Protein AF-A0A3D4QNP1-F1 (afdb_monomer_lite)

Structure (mmCIF, N/CA/C/O backbone):
data_AF-A0A3D4QNP1-F1
#
_entry.id   AF-A0A3D4QNP1-F1
#
loop_
_atom_site.group_PDB
_atom_site.id
_atom_site.type_symbol
_atom_site.label_atom_id
_atom_site.label_alt_id
_atom_site.label_comp_id
_atom_site.label_asym_id
_atom_site.label_entity_id
_atom_site.label_seq_id
_atom_site.pdbx_PDB_ins_code
_atom_site.Cartn_x
_atom_site.Cartn_y
_atom_site.Cartn_z
_atom_site.occupancy
_atom_site.B_iso_or_equiv
_atom_site.auth_seq_id
_atom_site.auth_comp_id
_atom_site.auth_asym_id
_atom_site.auth_atom_id
_atom_site.pdbx_PDB_model_num
ATOM 1 N N . MET A 1 1 ? 8.801 -19.388 49.169 1.00 47.41 1 MET A N 1
ATOM 2 C CA . MET A 1 1 ? 8.022 -18.859 48.025 1.00 47.41 1 MET A CA 1
ATOM 3 C C . MET A 1 1 ? 8.844 -19.036 46.757 1.00 47.41 1 MET A C 1
ATOM 5 O O . MET A 1 1 ? 9.813 -18.315 46.559 1.00 47.41 1 MET A O 1
ATOM 9 N N . ARG A 1 2 ? 8.531 -20.073 45.974 1.00 47.06 2 ARG A N 1
ATOM 10 C CA . ARG A 1 2 ? 9.236 -20.460 44.744 1.00 47.06 2 ARG A CA 1
ATOM 11 C C . ARG A 1 2 ? 8.754 -19.531 43.625 1.00 47.06 2 ARG A C 1
ATOM 13 O O . ARG A 1 2 ? 7.552 -19.397 43.438 1.00 47.06 2 ARG A O 1
ATOM 20 N N . ARG A 1 3 ? 9.666 -18.813 42.966 1.00 56.59 3 ARG A N 1
ATOM 21 C CA . ARG A 1 3 ? 9.341 -18.020 41.775 1.00 56.59 3 ARG A CA 1
ATOM 22 C C . ARG A 1 3 ? 9.231 -18.995 40.611 1.00 56.59 3 ARG A C 1
ATOM 24 O O . ARG A 1 3 ? 10.241 -19.557 40.197 1.00 56.59 3 ARG A O 1
ATOM 31 N N . ASP A 1 4 ? 8.017 -19.208 40.127 1.00 52.47 4 ASP A N 1
ATOM 32 C CA . ASP A 1 4 ? 7.786 -19.936 38.887 1.00 52.47 4 ASP A CA 1
ATOM 33 C C . ASP A 1 4 ? 8.273 -19.054 37.734 1.00 52.47 4 ASP A C 1
ATOM 35 O O . ASP A 1 4 ? 7.644 -18.065 37.352 1.00 52.47 4 ASP A O 1
ATOM 39 N N . HIS A 1 5 ? 9.463 -19.368 37.230 1.00 57.62 5 HIS A N 1
ATOM 40 C CA . HIS A 1 5 ? 9.956 -18.830 35.975 1.00 57.62 5 HIS A CA 1
ATOM 41 C C . HIS A 1 5 ? 9.047 -19.360 34.864 1.00 57.62 5 HIS A C 1
ATOM 43 O O . HIS A 1 5 ? 9.065 -20.550 34.562 1.00 57.62 5 HIS A O 1
ATOM 49 N N . ALA A 1 6 ? 8.220 -18.484 34.291 1.00 55.75 6 ALA A N 1
ATOM 50 C CA . ALA A 1 6 ? 7.470 -18.801 33.087 1.00 55.75 6 ALA A CA 1
ATOM 51 C C . ALA A 1 6 ? 8.467 -19.152 31.973 1.00 55.75 6 ALA A C 1
ATOM 53 O O . ALA A 1 6 ? 9.268 -18.315 31.557 1.00 55.75 6 ALA A O 1
ATOM 54 N N . ASP A 1 7 ? 8.436 -20.410 31.547 1.00 51.47 7 ASP A N 1
ATOM 55 C CA . ASP A 1 7 ? 9.251 -20.949 30.469 1.00 51.47 7 ASP A CA 1
ATOM 56 C C . ASP A 1 7 ? 8.898 -20.230 29.144 1.00 51.47 7 ASP A C 1
ATOM 58 O O . ASP A 1 7 ? 7.740 -20.289 28.707 1.00 51.47 7 ASP A O 1
ATOM 62 N N . PRO A 1 8 ? 9.839 -19.518 28.488 1.00 56.62 8 PRO A N 1
ATOM 63 C CA . PRO A 1 8 ? 9.570 -18.787 27.247 1.00 56.62 8 PRO A CA 1
ATOM 64 C C . PRO A 1 8 ? 9.158 -19.704 26.083 1.00 56.62 8 PRO A C 1
ATOM 66 O O . PRO A 1 8 ? 8.629 -19.216 25.079 1.00 56.62 8 PRO A O 1
ATOM 69 N N . ALA A 1 9 ? 9.343 -21.023 26.220 1.00 55.50 9 ALA A N 1
ATOM 70 C CA . ALA A 1 9 ? 8.980 -22.024 25.223 1.00 55.50 9 ALA A CA 1
ATOM 71 C C . ALA A 1 9 ? 7.462 -22.212 25.032 1.00 55.50 9 ALA A C 1
ATOM 73 O O . ALA A 1 9 ? 7.049 -22.809 24.038 1.00 55.50 9 ALA A O 1
ATOM 74 N N . ASN A 1 10 ? 6.623 -21.686 25.935 1.00 50.34 10 ASN A N 1
ATOM 75 C CA . ASN A 1 10 ? 5.169 -21.886 25.907 1.00 50.34 10 ASN A CA 1
ATOM 76 C C . ASN A 1 10 ? 4.377 -20.586 25.676 1.00 50.34 10 ASN A C 1
ATOM 78 O O . ASN A 1 10 ? 3.300 -20.369 26.232 1.00 50.34 10 ASN A O 1
ATOM 82 N N . SER A 1 11 ? 4.911 -19.697 24.834 1.00 59.12 11 SER A N 1
ATOM 83 C CA . SER A 1 11 ? 4.120 -18.586 24.302 1.00 59.12 11 SER A CA 1
ATOM 84 C C . SER A 1 11 ? 3.052 -19.166 23.363 1.00 59.12 11 SER A C 1
ATOM 86 O O . SER A 1 11 ? 3.424 -19.787 22.362 1.00 59.12 11 SER A O 1
ATOM 88 N N . PRO A 1 12 ? 1.740 -19.008 23.638 1.00 61.16 12 PRO A N 1
ATOM 89 C CA . PRO A 1 12 ? 0.707 -19.519 22.746 1.00 61.16 12 PRO A CA 1
ATOM 90 C C . PRO A 1 12 ? 0.958 -18.921 21.366 1.00 61.16 12 PRO A C 1
ATOM 92 O O . PRO A 1 12 ? 1.089 -17.700 21.256 1.00 61.16 12 PRO A O 1
ATOM 95 N N . ARG A 1 13 ? 1.081 -19.772 20.335 1.00 61.69 13 ARG A N 1
ATOM 96 C CA . ARG A 1 13 ? 1.252 -19.341 18.940 1.00 61.69 13 ARG A CA 1
ATOM 97 C C . ARG A 1 13 ? 0.204 -18.269 18.667 1.00 61.69 13 ARG A C 1
ATOM 99 O O . ARG A 1 13 ? -0.981 -18.584 18.547 1.00 61.69 13 ARG A O 1
ATOM 106 N N . ARG A 1 14 ? 0.630 -17.002 18.648 1.00 63.56 14 ARG A N 1
ATOM 107 C CA . ARG A 1 14 ? -0.228 -15.870 18.316 1.00 63.56 14 ARG A CA 1
ATOM 108 C C . ARG A 1 14 ? -0.812 -16.204 16.959 1.00 63.56 14 ARG A C 1
ATOM 110 O O . ARG A 1 14 ? -0.086 -16.382 15.987 1.00 63.56 14 ARG A O 1
ATOM 117 N N . ASN A 1 15 ? -2.118 -16.418 16.929 1.00 78.12 15 ASN A N 1
ATOM 118 C CA . ASN A 1 15 ? -2.783 -16.832 15.714 1.00 78.12 15 ASN A CA 1
ATOM 119 C C . ASN A 1 15 ? -2.969 -15.582 14.851 1.00 78.12 15 ASN A C 1
ATOM 121 O O . ASN A 1 15 ? -4.046 -14.991 14.816 1.00 78.12 15 ASN A O 1
ATOM 125 N N . ASP A 1 16 ? -1.889 -15.141 14.202 1.00 81.00 16 ASP A N 1
ATOM 126 C CA . ASP A 1 16 ? -1.849 -13.938 13.364 1.00 81.00 16 ASP A CA 1
ATOM 127 C C . ASP A 1 16 ? -2.942 -13.977 12.294 1.00 81.00 16 ASP A C 1
ATOM 129 O O . ASP A 1 16 ? -3.538 -12.958 11.950 1.00 81.00 16 ASP A O 1
ATOM 133 N N . TRP A 1 17 ? -3.306 -15.181 11.853 1.00 83.06 17 TRP A N 1
ATOM 134 C CA . TRP A 1 17 ? -4.429 -15.418 10.958 1.00 83.06 17 TRP A CA 1
ATOM 135 C C . TRP A 1 17 ? -5.784 -15.010 11.549 1.00 83.06 17 TRP A C 1
ATOM 137 O O . TRP A 1 17 ? -6.620 -14.422 10.861 1.00 83.06 17 TRP A O 1
ATOM 147 N N . GLN A 1 18 ? -6.012 -15.285 12.833 1.00 81.62 18 GLN A N 1
ATOM 148 C CA . GLN A 1 18 ? -7.200 -14.823 13.552 1.00 81.62 18 GLN A CA 1
ATOM 149 C C . GLN A 1 18 ? -7.201 -13.297 13.694 1.00 81.62 18 GLN A C 1
ATOM 151 O O . GLN A 1 18 ? -8.251 -12.684 13.512 1.00 81.62 18 GLN A O 1
ATOM 156 N N . THR A 1 19 ? -6.044 -12.674 13.931 1.00 81.25 19 THR A N 1
ATOM 157 C CA . THR A 1 19 ? -5.904 -11.207 13.971 1.00 81.25 19 THR A CA 1
ATOM 158 C C . THR A 1 19 ? -6.199 -10.569 12.610 1.00 81.25 19 THR A C 1
ATOM 160 O O . THR A 1 19 ? -6.930 -9.586 12.518 1.00 81.25 19 THR A O 1
ATOM 163 N N . ILE A 1 20 ? -5.704 -11.155 11.519 1.00 81.44 20 ILE A N 1
ATOM 164 C CA . ILE A 1 20 ? -6.009 -10.690 10.160 1.00 81.44 20 ILE A CA 1
ATOM 165 C C . ILE A 1 20 ? -7.512 -10.814 9.882 1.00 81.44 20 ILE A C 1
ATOM 167 O O . ILE A 1 20 ? -8.129 -9.870 9.384 1.00 81.44 20 ILE A O 1
ATOM 171 N N . LYS A 1 21 ? -8.135 -11.938 10.262 1.00 83.19 21 LYS A N 1
ATOM 172 C CA . LYS A 1 21 ? -9.584 -12.142 10.109 1.00 83.19 21 LYS A CA 1
ATOM 173 C C . LYS A 1 21 ? -10.422 -11.153 10.914 1.00 83.19 21 LYS A C 1
ATOM 175 O O . LYS A 1 21 ? -11.478 -10.754 10.435 1.00 83.19 21 LYS A O 1
ATOM 180 N N . THR A 1 22 ? -9.987 -10.742 12.105 1.00 79.44 22 THR A N 1
ATOM 181 C CA . THR A 1 22 ? -10.717 -9.740 12.900 1.00 79.44 22 THR A CA 1
ATOM 182 C C . THR A 1 22 ? -10.550 -8.323 12.358 1.00 79.44 22 THR A C 1
ATOM 184 O O . THR A 1 22 ? -11.449 -7.505 12.550 1.00 79.44 22 THR A O 1
ATOM 187 N N . LEU A 1 23 ? -9.455 -8.033 11.645 1.00 78.25 23 LEU A N 1
ATOM 188 C CA . LEU A 1 23 ? -9.216 -6.739 10.999 1.00 78.25 23 LEU A CA 1
ATOM 189 C C . LEU A 1 23 ? -9.856 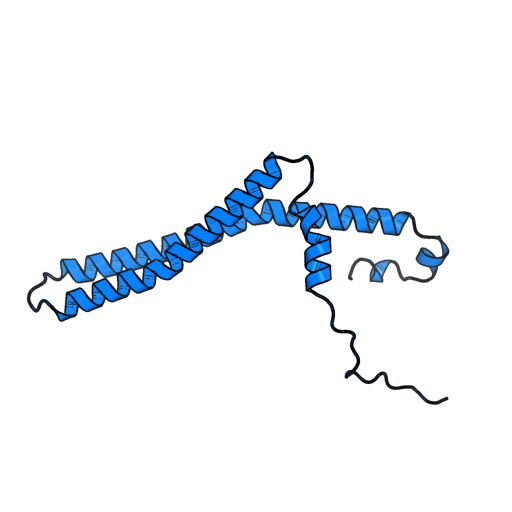-6.617 9.604 1.00 78.25 23 LEU A C 1
ATOM 191 O O . LEU A 1 23 ? -10.241 -5.517 9.201 1.00 78.25 23 LEU A O 1
ATOM 195 N N . ALA A 1 24 ? -10.033 -7.732 8.889 1.00 80.56 24 ALA A N 1
ATOM 196 C CA . ALA A 1 24 ? -10.624 -7.775 7.547 1.00 80.56 24 ALA A CA 1
ATOM 197 C C . ALA A 1 24 ? -11.966 -7.012 7.394 1.00 80.56 24 ALA A C 1
ATOM 199 O O . ALA A 1 24 ? -12.115 -6.293 6.403 1.00 80.56 24 ALA A O 1
ATOM 200 N N . PRO A 1 25 ? -12.918 -7.054 8.352 1.00 81.00 25 PRO A N 1
ATOM 201 C CA . PRO A 1 25 ? -14.182 -6.321 8.249 1.00 81.00 25 PRO A CA 1
ATOM 202 C C . PRO A 1 25 ? -14.016 -4.796 8.281 1.00 81.00 25 PRO A C 1
ATOM 204 O O . PRO A 1 25 ? -14.871 -4.085 7.761 1.00 81.00 25 PRO A O 1
ATOM 207 N N . TYR A 1 26 ? -12.933 -4.275 8.874 1.00 74.69 26 TYR A N 1
ATOM 208 C CA . TYR A 1 26 ? -12.657 -2.831 8.895 1.00 74.69 26 TYR A CA 1
ATOM 209 C C . TYR A 1 26 ? -12.048 -2.342 7.578 1.00 74.69 26 TYR A C 1
ATOM 211 O O . TYR A 1 26 ? -12.239 -1.187 7.203 1.00 74.69 26 TYR A O 1
ATOM 219 N N . LEU A 1 27 ? -11.334 -3.220 6.865 1.00 71.81 27 LEU A N 1
ATOM 220 C CA . LEU A 1 27 ? -10.865 -2.962 5.502 1.00 71.81 27 LEU A CA 1
ATOM 221 C C . LEU A 1 27 ? -12.010 -3.105 4.487 1.00 71.81 27 LEU A C 1
ATOM 223 O O . LEU A 1 27 ? -12.066 -2.347 3.521 1.00 71.81 27 LEU A O 1
ATOM 227 N N . TRP A 1 28 ? -12.947 -4.030 4.728 1.00 77.88 28 TRP A N 1
ATOM 228 C CA . TRP A 1 28 ? -14.088 -4.315 3.854 1.00 77.88 28 TRP A CA 1
ATOM 229 C C . TRP A 1 28 ? -15.449 -4.182 4.572 1.00 77.88 28 TRP A C 1
ATOM 231 O O . TRP A 1 28 ? -16.152 -5.175 4.786 1.00 77.88 28 TRP A O 1
ATOM 241 N N . PRO A 1 29 ? -15.875 -2.962 4.939 1.00 77.94 29 PRO A N 1
ATOM 242 C CA . PRO A 1 29 ? -17.142 -2.747 5.625 1.00 77.94 29 PRO A CA 1
ATOM 243 C C . PRO A 1 29 ? -18.344 -3.091 4.734 1.00 77.94 29 PRO A C 1
ATOM 245 O O . PRO A 1 29 ? -18.354 -2.862 3.517 1.00 77.94 29 PRO A O 1
ATOM 248 N N . ALA A 1 30 ? -19.383 -3.657 5.348 1.00 71.69 30 ALA A N 1
ATOM 249 C CA . ALA A 1 30 ? -20.687 -3.850 4.724 1.00 71.69 30 ALA A CA 1
ATOM 250 C C . ALA A 1 30 ? -21.438 -2.517 4.630 1.00 71.69 30 ALA A C 1
ATOM 252 O O . ALA A 1 30 ? -21.614 -1.846 5.639 1.00 71.69 30 ALA A O 1
ATOM 253 N N . GLY A 1 31 ? -21.835 -2.124 3.414 1.00 76.81 31 GLY A N 1
ATOM 254 C CA . GLY A 1 31 ? -22.623 -0.908 3.160 1.00 76.81 31 GLY A CA 1
ATOM 255 C C . GLY A 1 31 ? -21.868 0.269 2.531 1.00 76.81 31 GLY A C 1
ATOM 256 O O . GLY A 1 31 ? -22.505 1.208 2.074 1.00 76.81 31 GLY A O 1
ATOM 257 N N . GLU A 1 32 ? -20.535 0.222 2.424 1.00 80.06 32 GLU A N 1
ATOM 258 C CA . GLU A 1 32 ? -19.749 1.329 1.853 1.00 80.06 32 GLU A CA 1
ATOM 259 C C . GLU A 1 32 ? -19.088 0.967 0.517 1.00 80.06 32 GLU A C 1
ATOM 261 O O . GLU A 1 32 ? -17.898 0.640 0.441 1.00 80.06 32 GLU A O 1
ATOM 266 N N . THR A 1 33 ? -19.867 1.050 -0.562 1.00 80.50 33 THR A N 1
ATOM 267 C CA . THR A 1 33 ? -19.438 0.719 -1.935 1.00 80.50 33 THR A CA 1
ATOM 268 C C . THR A 1 33 ? -18.213 1.519 -2.387 1.00 80.50 33 THR A C 1
ATOM 270 O O . THR A 1 33 ? -17.285 0.945 -2.955 1.00 80.50 33 THR A O 1
ATOM 273 N N . ALA A 1 34 ? -18.139 2.811 -2.049 1.00 78.62 34 ALA A N 1
ATOM 274 C CA . ALA A 1 34 ? -16.999 3.667 -2.378 1.00 78.62 34 ALA A CA 1
ATOM 275 C C . ALA A 1 34 ? -15.681 3.200 -1.730 1.00 78.62 34 ALA A C 1
ATOM 277 O O . ALA A 1 34 ? -14.619 3.303 -2.346 1.00 78.62 34 ALA A O 1
ATOM 278 N N . LEU A 1 35 ? -15.720 2.668 -0.500 1.00 74.88 35 LEU A N 1
ATOM 279 C CA . LEU A 1 35 ? -14.511 2.161 0.155 1.00 74.88 35 LEU A CA 1
ATOM 280 C C . LEU A 1 35 ? -14.069 0.834 -0.463 1.00 74.88 35 LEU A C 1
ATOM 282 O O . LEU A 1 35 ? -12.885 0.655 -0.731 1.00 74.88 35 LEU A O 1
ATOM 286 N N . ARG A 1 36 ? -15.023 -0.056 -0.752 1.00 79.88 36 ARG A N 1
ATOM 287 C CA . ARG A 1 36 ? -14.751 -1.326 -1.438 1.00 79.88 36 ARG A CA 1
ATOM 288 C C . ARG A 1 36 ? -14.114 -1.096 -2.807 1.00 79.88 36 ARG A C 1
ATOM 290 O O . ARG A 1 36 ? -13.091 -1.704 -3.096 1.00 79.88 36 ARG A O 1
ATOM 297 N N . MET A 1 37 ? -14.637 -0.156 -3.602 1.00 81.25 37 MET A N 1
ATOM 298 C CA . MET A 1 37 ? -14.018 0.240 -4.876 1.00 81.25 37 MET A CA 1
ATOM 299 C C . MET A 1 37 ? -12.578 0.725 -4.697 1.00 81.25 37 MET A C 1
ATOM 301 O O . MET A 1 37 ? -11.712 0.337 -5.472 1.00 81.25 37 MET A O 1
ATOM 305 N N . ARG A 1 38 ? -12.290 1.534 -3.668 1.00 78.06 38 ARG A N 1
ATOM 306 C CA . ARG A 1 38 ? -10.916 1.990 -3.389 1.00 78.06 38 ARG A CA 1
ATOM 307 C C . ARG A 1 38 ? -9.983 0.841 -3.016 1.00 78.06 38 ARG A C 1
ATOM 309 O O . ARG A 1 38 ? -8.840 0.849 -3.456 1.00 78.06 38 ARG A O 1
ATOM 316 N N . VAL A 1 39 ? -10.454 -0.142 -2.246 1.00 77.25 39 VAL A N 1
ATOM 317 C CA . VAL A 1 39 ? -9.674 -1.349 -1.923 1.00 77.25 39 VAL A CA 1
ATOM 318 C C . VAL A 1 39 ? -9.394 -2.159 -3.185 1.00 77.25 39 VAL A C 1
ATOM 320 O O . VAL A 1 39 ? -8.249 -2.526 -3.423 1.00 77.25 39 VAL A O 1
ATOM 323 N N . VAL A 1 40 ? -10.408 -2.385 -4.024 1.00 83.88 40 VAL A N 1
ATOM 324 C CA . VAL A 1 40 ? -10.244 -3.099 -5.299 1.00 83.88 40 VAL A CA 1
ATOM 325 C C . VAL A 1 40 ? -9.266 -2.365 -6.218 1.00 83.88 40 VAL A C 1
ATOM 327 O O . VAL A 1 40 ? -8.349 -2.990 -6.738 1.00 83.88 40 VAL A O 1
ATOM 330 N N . LEU A 1 41 ? -9.391 -1.041 -6.359 1.00 78.06 41 LEU A N 1
ATOM 331 C CA . LEU A 1 41 ? -8.449 -0.220 -7.125 1.00 78.06 41 LEU A CA 1
ATOM 332 C C . LEU A 1 41 ? -7.027 -0.294 -6.556 1.00 78.06 41 LEU A C 1
ATOM 334 O O . LEU A 1 41 ? -6.076 -0.418 -7.321 1.00 78.06 41 LEU A O 1
ATOM 338 N N . ALA A 1 42 ? -6.862 -0.268 -5.231 1.00 71.19 42 ALA A N 1
ATOM 339 C CA . ALA A 1 42 ? -5.552 -0.408 -4.596 1.00 71.19 42 ALA A CA 1
ATOM 340 C C . ALA A 1 42 ? -4.922 -1.786 -4.864 1.00 71.19 42 ALA A C 1
ATOM 342 O O . ALA A 1 42 ? -3.723 -1.872 -5.129 1.00 71.19 42 ALA A O 1
ATOM 343 N N . VAL A 1 43 ? -5.720 -2.859 -4.835 1.00 80.06 43 VAL A N 1
ATOM 344 C CA . VAL A 1 43 ? -5.269 -4.220 -5.173 1.00 80.06 43 VAL A CA 1
ATOM 345 C C . VAL A 1 43 ? -4.927 -4.334 -6.662 1.00 80.06 43 VAL A C 1
ATOM 347 O O . VAL A 1 43 ? -3.919 -4.946 -7.006 1.00 80.06 43 VAL A O 1
ATOM 350 N N . LEU A 1 44 ? -5.707 -3.701 -7.541 1.00 82.50 44 LEU A N 1
ATOM 351 C CA . LEU A 1 44 ? -5.433 -3.665 -8.978 1.00 82.50 44 LEU A CA 1
ATOM 352 C C . LEU A 1 44 ? -4.122 -2.926 -9.279 1.00 82.50 44 LEU A C 1
ATOM 354 O O . LEU A 1 44 ? -3.271 -3.456 -9.991 1.00 82.50 44 LEU A O 1
ATOM 358 N N . PHE A 1 45 ? -3.915 -1.745 -8.686 1.00 75.94 45 PHE A N 1
ATOM 359 C CA . PHE A 1 45 ? -2.655 -1.009 -8.810 1.00 75.94 45 PHE A CA 1
ATOM 360 C C . PHE A 1 45 ? -1.473 -1.786 -8.233 1.00 75.94 45 PHE A C 1
ATOM 362 O O . PHE A 1 45 ? -0.399 -1.788 -8.827 1.00 75.94 45 PHE A O 1
ATOM 369 N N . LEU A 1 46 ? -1.662 -2.493 -7.116 1.00 76.44 46 LEU A N 1
ATOM 370 C CA . LEU A 1 46 ? -0.644 -3.380 -6.557 1.00 76.44 46 LEU A CA 1
ATOM 371 C C . LEU A 1 46 ? -0.247 -4.488 -7.540 1.00 76.44 46 LEU A C 1
ATOM 373 O O . LEU A 1 46 ? 0.945 -4.716 -7.751 1.00 76.44 46 LEU A O 1
ATOM 377 N N . ALA A 1 47 ? -1.228 -5.164 -8.138 1.00 79.94 47 ALA A N 1
ATOM 378 C CA . ALA A 1 47 ? -0.980 -6.220 -9.111 1.00 79.94 47 ALA A CA 1
ATOM 379 C C . ALA A 1 47 ? -0.251 -5.677 -10.349 1.00 79.94 47 ALA A C 1
ATOM 381 O O . ALA A 1 47 ? 0.750 -6.255 -10.769 1.00 79.94 47 ALA A O 1
ATOM 382 N N . ALA A 1 48 ? -0.687 -4.527 -10.874 1.00 76.19 48 ALA A N 1
ATOM 383 C CA . ALA A 1 48 ? -0.040 -3.856 -11.999 1.00 76.19 48 ALA A CA 1
ATOM 384 C C . ALA A 1 48 ? 1.407 -3.444 -11.676 1.00 76.19 48 ALA A C 1
ATOM 386 O O . ALA A 1 48 ? 2.315 -3.726 -12.455 1.00 76.19 48 ALA A O 1
ATOM 387 N N . ALA A 1 49 ? 1.645 -2.851 -10.501 1.00 71.00 49 ALA A N 1
ATOM 388 C CA . ALA A 1 49 ? 2.981 -2.464 -10.051 1.00 71.00 49 ALA A CA 1
ATOM 389 C C . ALA A 1 49 ? 3.913 -3.678 -9.925 1.00 71.00 49 ALA A C 1
ATOM 391 O O . ALA A 1 49 ? 5.062 -3.630 -10.365 1.00 71.00 49 ALA A O 1
ATOM 392 N N . LYS A 1 50 ? 3.417 -4.795 -9.376 1.00 76.88 50 LYS A N 1
ATOM 393 C CA . LYS A 1 50 ? 4.188 -6.043 -9.293 1.00 76.88 50 LYS A CA 1
ATOM 394 C C . LYS A 1 50 ? 4.459 -6.652 -10.664 1.00 76.88 50 LYS A C 1
ATOM 396 O O . LYS A 1 50 ? 5.587 -7.074 -10.900 1.00 76.88 50 LYS A O 1
ATOM 401 N N . GLY A 1 51 ? 3.482 -6.640 -11.569 1.00 81.56 51 GLY A N 1
ATOM 402 C CA . GLY A 1 51 ? 3.674 -7.059 -12.958 1.00 81.56 51 GLY A CA 1
ATOM 403 C C . GLY A 1 51 ? 4.769 -6.246 -13.651 1.00 81.56 51 GLY A C 1
ATOM 404 O O . GLY A 1 51 ? 5.696 -6.820 -14.216 1.00 81.56 51 GLY A O 1
ATOM 405 N N . ALA A 1 52 ? 4.733 -4.918 -13.515 1.00 73.19 52 ALA A N 1
ATOM 406 C CA . ALA A 1 52 ? 5.767 -4.033 -14.046 1.00 73.19 52 ALA A CA 1
ATOM 407 C C . ALA A 1 52 ? 7.149 -4.324 -13.437 1.00 73.19 52 ALA A C 1
ATOM 409 O O . ALA A 1 52 ? 8.127 -4.438 -14.171 1.00 73.19 52 ALA A O 1
ATOM 410 N N . SER A 1 53 ? 7.232 -4.533 -12.118 1.00 75.94 53 SER A N 1
ATOM 411 C CA . SER A 1 53 ? 8.496 -4.868 -11.440 1.00 75.94 53 SER A CA 1
ATOM 412 C C . SER A 1 53 ? 9.143 -6.152 -11.974 1.00 75.94 53 SER A C 1
ATOM 414 O O . SER A 1 53 ? 10.367 -6.241 -12.007 1.00 75.94 53 SER A O 1
ATOM 416 N N . VAL A 1 54 ? 8.344 -7.136 -12.401 1.00 80.19 54 VAL A N 1
ATOM 417 C CA . VAL A 1 54 ? 8.837 -8.381 -13.020 1.00 80.19 54 VAL A CA 1
ATOM 418 C C . VAL A 1 54 ? 9.140 -8.195 -14.513 1.00 80.19 54 VAL A C 1
ATOM 420 O O . VAL A 1 54 ? 10.060 -8.821 -15.034 1.00 80.19 54 VAL A O 1
ATOM 423 N N . ALA A 1 55 ? 8.428 -7.302 -15.205 1.00 75.88 55 ALA A N 1
ATOM 424 C CA . ALA A 1 55 ? 8.678 -6.992 -16.613 1.00 75.88 55 ALA A CA 1
ATOM 425 C C . ALA A 1 55 ? 9.996 -6.225 -16.840 1.00 75.88 55 ALA A C 1
ATOM 427 O O . ALA A 1 55 ? 10.666 -6.440 -17.848 1.00 75.88 55 ALA A O 1
ATOM 428 N N . VAL A 1 56 ? 10.408 -5.368 -15.899 1.00 75.44 56 VAL A N 1
ATOM 429 C CA . VAL A 1 56 ? 11.659 -4.587 -15.983 1.00 75.44 56 VAL A CA 1
ATOM 430 C C . VAL A 1 56 ? 12.908 -5.458 -16.230 1.00 75.44 56 VAL A C 1
ATOM 432 O O . VAL A 1 56 ? 13.606 -5.202 -17.214 1.00 75.44 56 VAL A O 1
ATOM 435 N N . PRO A 1 57 ? 13.222 -6.491 -15.418 1.00 76.62 57 PRO A N 1
ATOM 436 C CA . PRO A 1 57 ? 14.395 -7.336 -15.659 1.00 76.62 57 PRO A CA 1
ATOM 437 C C . PRO A 1 57 ? 14.289 -8.150 -16.955 1.00 76.62 57 PRO A C 1
ATOM 439 O O . PRO A 1 57 ? 15.309 -8.442 -17.573 1.00 76.62 57 PRO A O 1
ATOM 442 N N . TYR A 1 58 ? 13.074 -8.479 -17.404 1.00 81.31 58 TYR A N 1
ATOM 443 C CA . TYR A 1 58 ? 12.859 -9.168 -18.676 1.00 81.31 58 TYR A CA 1
ATOM 444 C C . TYR A 1 58 ? 13.228 -8.286 -19.879 1.00 81.31 58 TYR A C 1
ATOM 446 O O . TYR A 1 58 ? 13.976 -8.720 -20.752 1.00 81.31 58 TYR A O 1
ATOM 454 N N . ILE A 1 59 ? 12.786 -7.024 -19.891 1.00 73.75 59 ILE A N 1
ATOM 455 C CA . ILE A 1 59 ? 13.151 -6.046 -20.933 1.00 73.75 59 ILE A CA 1
ATOM 456 C C . ILE A 1 59 ? 14.664 -5.762 -20.908 1.00 73.75 59 ILE A C 1
ATOM 458 O O . ILE A 1 59 ? 15.304 -5.647 -21.956 1.00 73.75 59 ILE A O 1
ATOM 462 N N . TYR A 1 60 ? 15.258 -5.700 -19.712 1.00 71.19 60 TYR A N 1
ATOM 463 C CA . TYR A 1 60 ? 16.702 -5.532 -19.547 1.00 71.19 60 TYR A CA 1
ATOM 464 C C . TYR A 1 60 ? 17.493 -6.715 -20.123 1.00 71.19 60 TYR A C 1
ATOM 466 O O . TYR A 1 60 ? 18.463 -6.506 -20.848 1.00 71.19 60 TYR A O 1
ATOM 474 N N . LYS A 1 61 ? 17.040 -7.953 -19.885 1.00 77.88 61 LYS A N 1
ATOM 475 C CA . LYS A 1 61 ? 17.633 -9.149 -20.497 1.00 77.88 61 LYS A CA 1
ATOM 476 C C . LYS A 1 61 ? 17.592 -9.067 -22.026 1.00 77.88 61 LYS A C 1
ATOM 478 O O . LYS A 1 61 ? 18.626 -9.212 -22.662 1.00 77.88 61 LYS A O 1
ATOM 483 N N . GLN A 1 62 ? 16.429 -8.768 -22.608 1.00 77.75 62 GLN A N 1
ATOM 484 C CA . GLN A 1 62 ? 16.282 -8.654 -24.067 1.00 77.75 62 GLN A CA 1
ATOM 485 C C . GLN A 1 62 ? 17.207 -7.593 -24.675 1.00 77.75 62 GLN A C 1
ATOM 487 O O . GLN A 1 62 ? 17.708 -7.763 -25.783 1.00 77.75 62 GLN A O 1
ATOM 492 N N . THR A 1 63 ? 17.445 -6.507 -23.940 1.00 70.19 63 THR A N 1
ATOM 493 C CA . THR A 1 63 ? 18.397 -5.464 -24.330 1.00 70.19 63 THR A CA 1
ATOM 494 C C . THR A 1 63 ? 19.826 -5.999 -24.397 1.00 70.19 63 THR A C 1
ATOM 496 O O . THR A 1 63 ? 20.522 -5.731 -25.372 1.00 70.19 63 THR A O 1
ATOM 499 N N . ILE A 1 64 ? 20.265 -6.748 -23.380 1.00 69.81 64 ILE A N 1
ATOM 500 C CA . ILE A 1 64 ? 21.607 -7.346 -23.342 1.00 69.81 64 ILE A CA 1
ATOM 501 C C . ILE A 1 64 ? 21.756 -8.393 -24.451 1.00 69.81 64 ILE A C 1
ATOM 503 O O . ILE A 1 64 ? 22.727 -8.344 -25.201 1.00 69.81 64 ILE A O 1
ATOM 507 N N . ASP A 1 65 ? 20.766 -9.273 -24.615 1.00 75.31 65 ASP A N 1
ATOM 508 C CA . ASP A 1 65 ? 20.774 -10.314 -25.650 1.00 75.31 65 ASP A CA 1
ATOM 509 C C . ASP A 1 65 ? 20.851 -9.698 -27.067 1.00 75.31 65 ASP A C 1
ATOM 511 O O . ASP A 1 65 ? 21.533 -10.214 -27.950 1.00 75.31 65 ASP A O 1
ATOM 515 N N . ALA A 1 66 ? 20.200 -8.550 -27.300 1.00 67.94 66 ALA A N 1
ATOM 516 C CA . ALA A 1 66 ? 20.256 -7.842 -28.582 1.00 67.94 66 ALA A CA 1
ATOM 517 C C . ALA A 1 66 ? 21.622 -7.191 -28.878 1.00 67.94 66 ALA A C 1
ATOM 519 O O . ALA A 1 66 ? 21.942 -6.959 -30.048 1.00 67.94 66 ALA A O 1
ATOM 520 N N . LEU A 1 67 ? 22.412 -6.891 -27.841 1.00 64.88 67 LEU A N 1
ATOM 521 C CA . LEU A 1 67 ? 23.762 -6.335 -27.970 1.00 64.88 67 LEU A CA 1
ATOM 522 C C . LEU A 1 67 ? 24.799 -7.412 -28.301 1.00 64.88 67 LEU A C 1
ATOM 524 O O . LEU A 1 67 ? 25.746 -7.123 -29.028 1.00 64.88 67 LEU A O 1
ATOM 528 N N . ASP A 1 68 ? 24.595 -8.641 -27.827 1.00 64.75 68 ASP A N 1
ATOM 529 C CA . ASP A 1 68 ? 25.506 -9.769 -28.060 1.00 64.75 68 ASP A CA 1
ATOM 530 C C . ASP A 1 68 ? 25.417 -10.309 -29.506 1.00 64.75 68 ASP A C 1
ATOM 532 O O . ASP A 1 68 ? 26.403 -10.736 -30.102 1.00 64.75 68 ASP A O 1
ATOM 536 N N . VAL A 1 69 ? 24.235 -10.218 -30.131 1.00 60.56 69 VAL A N 1
ATOM 537 C CA . VAL A 1 69 ? 23.944 -10.854 -31.434 1.00 60.56 69 VAL A CA 1
ATOM 538 C C . VAL A 1 69 ? 24.280 -9.970 -32.655 1.00 60.56 69 VAL A C 1
ATOM 540 O O . VAL A 1 69 ? 24.308 -10.464 -33.783 1.00 60.56 69 VAL A O 1
ATOM 543 N N . LYS A 1 70 ? 24.570 -8.668 -32.494 1.00 57.06 70 LYS A N 1
ATOM 544 C CA . LYS A 1 70 ? 24.860 -7.759 -33.627 1.00 57.06 70 LYS A CA 1
ATOM 545 C C . LYS A 1 70 ? 26.133 -6.933 -33.423 1.00 57.06 70 LYS A C 1
ATOM 547 O O . LYS A 1 70 ? 26.072 -5.818 -32.913 1.00 57.06 70 LYS A O 1
ATOM 552 N N . GLN A 1 71 ? 27.247 -7.387 -34.006 1.00 54.81 71 GLN A N 1
ATOM 553 C CA . GLN A 1 71 ? 28.524 -6.647 -34.121 1.00 54.81 71 GLN A CA 1
ATOM 554 C C . GLN A 1 71 ? 28.461 -5.365 -34.998 1.00 54.81 71 GLN A C 1
ATOM 556 O O . GLN A 1 71 ? 29.484 -4.853 -35.436 1.00 54.81 71 GLN A O 1
ATOM 561 N N . GLY A 1 72 ? 27.270 -4.824 -35.272 1.00 56.12 72 GLY A N 1
ATOM 562 C CA . GLY A 1 72 ? 27.074 -3.642 -36.121 1.00 56.12 72 GLY A CA 1
ATOM 563 C C . GLY A 1 72 ? 25.876 -2.773 -35.738 1.00 56.12 72 GLY A C 1
ATOM 564 O O . GLY A 1 72 ? 25.477 -1.910 -36.519 1.00 56.12 72 GLY A O 1
ATOM 565 N N . ALA A 1 73 ? 25.260 -2.987 -34.570 1.00 58.12 73 ALA A N 1
ATOM 566 C CA . ALA A 1 73 ? 24.211 -2.087 -34.104 1.00 58.12 73 ALA A CA 1
ATOM 567 C C . ALA A 1 73 ? 24.828 -0.734 -33.703 1.00 58.12 73 ALA A C 1
ATOM 569 O O . ALA A 1 73 ? 25.658 -0.658 -32.799 1.00 58.12 73 ALA A O 1
ATOM 570 N N . LEU A 1 74 ? 24.410 0.332 -34.392 1.00 63.31 74 LEU A N 1
ATOM 571 C CA . LEU A 1 74 ? 24.740 1.725 -34.081 1.00 63.31 74 LEU A CA 1
ATOM 572 C C . LEU A 1 74 ? 24.555 1.987 -32.574 1.00 63.31 74 LEU A C 1
ATOM 574 O O . LEU A 1 74 ? 23.525 1.616 -32.011 1.00 63.31 74 LEU A O 1
ATOM 578 N N . ILE A 1 75 ? 25.517 2.678 -31.949 1.00 68.56 75 ILE A N 1
ATOM 579 C CA . ILE A 1 75 ? 25.575 3.050 -30.513 1.00 68.56 75 ILE A CA 1
ATOM 580 C C . ILE A 1 75 ? 24.229 3.565 -29.952 1.00 68.56 75 ILE A C 1
ATOM 582 O O . ILE A 1 75 ? 23.937 3.410 -28.767 1.00 68.56 75 ILE A O 1
ATOM 586 N N . ALA A 1 76 ? 23.373 4.126 -30.809 1.00 70.62 76 ALA A N 1
ATOM 587 C CA . ALA A 1 76 ? 22.014 4.549 -30.487 1.00 70.62 76 ALA A CA 1
ATOM 588 C C . ALA A 1 76 ? 21.137 3.452 -29.843 1.00 70.62 76 ALA A C 1
ATOM 590 O O . ALA A 1 76 ? 20.330 3.774 -28.974 1.00 70.62 76 ALA A O 1
ATOM 591 N N . VAL A 1 77 ? 21.291 2.176 -30.221 1.00 71.56 77 VAL A N 1
ATOM 592 C CA . VAL A 1 77 ? 20.480 1.062 -29.689 1.00 71.56 77 VAL A CA 1
ATOM 593 C C . VAL A 1 77 ? 20.762 0.802 -28.196 1.00 71.56 77 VAL A C 1
ATOM 595 O O . VAL A 1 77 ? 19.818 0.893 -27.408 1.00 71.56 77 VAL A O 1
ATOM 598 N N . PRO A 1 78 ? 22.016 0.552 -27.756 1.00 72.88 78 PRO A N 1
ATOM 599 C CA . PRO A 1 78 ? 22.327 0.399 -26.331 1.00 72.88 78 PRO A CA 1
ATOM 600 C C . PRO A 1 78 ? 21.966 1.632 -25.498 1.00 72.88 78 PRO A C 1
ATOM 602 O O . PRO A 1 78 ? 21.440 1.494 -24.394 1.00 72.88 78 PRO A O 1
ATOM 605 N N . VAL A 1 79 ? 22.202 2.841 -26.022 1.00 80.94 79 VAL A N 1
ATOM 606 C CA . VAL A 1 79 ? 21.880 4.092 -25.315 1.00 80.94 79 VAL A CA 1
ATOM 607 C C . VAL A 1 79 ? 20.370 4.239 -25.112 1.00 80.94 79 VAL A C 1
ATOM 609 O O . VAL A 1 79 ? 19.924 4.507 -23.995 1.00 80.94 79 VAL A O 1
ATOM 612 N N . MET A 1 80 ? 19.566 4.012 -26.155 1.00 76.25 80 MET A N 1
ATOM 613 C CA . MET A 1 80 ? 18.104 4.076 -26.065 1.00 76.25 80 MET A CA 1
ATOM 614 C C . MET A 1 80 ? 17.555 3.037 -25.087 1.00 76.25 80 MET A C 1
ATOM 616 O O . MET A 1 80 ? 16.632 3.329 -24.328 1.00 76.25 80 MET A O 1
ATOM 620 N N . ALA A 1 81 ? 18.146 1.846 -25.055 1.00 75.06 81 ALA A N 1
ATOM 621 C CA . ALA A 1 81 ? 17.715 0.792 -24.155 1.00 75.06 81 ALA A CA 1
ATOM 622 C C . ALA A 1 81 ? 18.102 1.058 -22.686 1.00 75.06 81 ALA A C 1
ATOM 624 O O . ALA A 1 81 ? 17.309 0.788 -21.782 1.00 75.06 81 ALA A O 1
ATOM 625 N N . LEU A 1 82 ? 19.261 1.679 -22.432 1.00 80.50 82 LEU A N 1
ATOM 626 C CA . LEU A 1 82 ? 19.646 2.146 -21.095 1.00 80.50 82 LEU A CA 1
ATOM 627 C C . LEU A 1 82 ? 18.682 3.230 -20.582 1.00 80.50 82 LEU A C 1
ATOM 629 O O . LEU A 1 82 ? 18.248 3.186 -19.428 1.00 80.50 82 LEU A O 1
ATOM 633 N N . ILE A 1 83 ? 18.304 4.172 -21.455 1.00 84.69 83 ILE A N 1
ATOM 634 C CA . ILE A 1 83 ? 17.298 5.201 -21.157 1.00 84.69 83 ILE A CA 1
ATOM 635 C C . ILE A 1 83 ? 15.940 4.549 -20.879 1.00 84.69 83 ILE A C 1
ATOM 637 O O . ILE A 1 83 ? 15.306 4.871 -19.875 1.00 84.69 83 ILE A O 1
ATOM 641 N N . ALA A 1 84 ? 15.509 3.598 -21.714 1.00 77.19 84 ALA A N 1
ATOM 642 C CA . ALA A 1 84 ? 14.252 2.877 -21.530 1.00 77.19 84 ALA A CA 1
ATOM 643 C C . ALA A 1 84 ? 14.209 2.131 -20.187 1.00 77.19 84 ALA A C 1
ATOM 645 O O . ALA A 1 84 ? 13.206 2.205 -19.478 1.00 77.19 84 ALA A O 1
ATOM 646 N N . TYR A 1 85 ? 15.308 1.482 -19.787 1.00 79.19 85 TYR A N 1
ATOM 647 C CA . TYR A 1 85 ? 15.438 0.869 -18.465 1.00 79.19 85 TYR A CA 1
ATOM 648 C C . TYR A 1 85 ? 15.328 1.903 -17.334 1.00 79.19 85 TYR A C 1
ATOM 650 O O . TYR A 1 85 ? 14.579 1.685 -16.379 1.00 79.19 85 TYR A O 1
ATOM 658 N N . GLY A 1 86 ? 16.025 3.039 -17.446 1.00 83.81 86 GLY A N 1
ATOM 659 C CA . GLY A 1 86 ? 15.953 4.124 -16.464 1.00 83.81 86 GLY A CA 1
ATOM 660 C C . GLY A 1 86 ? 14.528 4.654 -16.286 1.00 83.81 86 GLY A C 1
ATOM 661 O O . GLY A 1 86 ? 14.034 4.739 -15.161 1.00 83.81 86 GLY A O 1
ATOM 662 N N . VAL A 1 87 ? 13.831 4.922 -17.394 1.00 84.25 87 VAL A N 1
ATOM 663 C CA . VAL A 1 87 ? 12.427 5.360 -17.394 1.00 84.25 87 VAL A CA 1
ATOM 664 C C . VAL A 1 87 ? 11.517 4.292 -16.789 1.00 84.25 87 VAL A C 1
ATOM 666 O O . VAL A 1 87 ? 10.715 4.602 -15.910 1.00 84.25 87 VAL A O 1
ATOM 669 N N . ALA A 1 88 ? 11.660 3.029 -17.200 1.00 78.31 88 ALA A N 1
ATOM 670 C CA . ALA A 1 88 ? 10.857 1.927 -16.675 1.00 78.31 88 ALA A CA 1
ATOM 671 C C . ALA A 1 88 ? 11.050 1.748 -15.160 1.00 78.31 88 ALA A C 1
ATOM 673 O O . ALA A 1 88 ? 10.083 1.516 -14.432 1.00 78.31 88 ALA A O 1
ATOM 674 N N . ARG A 1 89 ? 12.282 1.916 -14.667 1.00 80.50 89 ARG A N 1
ATOM 675 C CA . ARG A 1 89 ? 12.605 1.849 -13.238 1.00 80.50 89 ARG A CA 1
ATOM 676 C C . ARG A 1 89 ? 11.933 2.973 -12.453 1.00 80.50 89 ARG A C 1
ATOM 678 O O . ARG A 1 89 ? 11.253 2.687 -11.469 1.00 80.50 89 ARG A O 1
ATOM 685 N N . VAL A 1 90 ? 12.068 4.221 -12.905 1.00 87.88 90 VAL A N 1
ATOM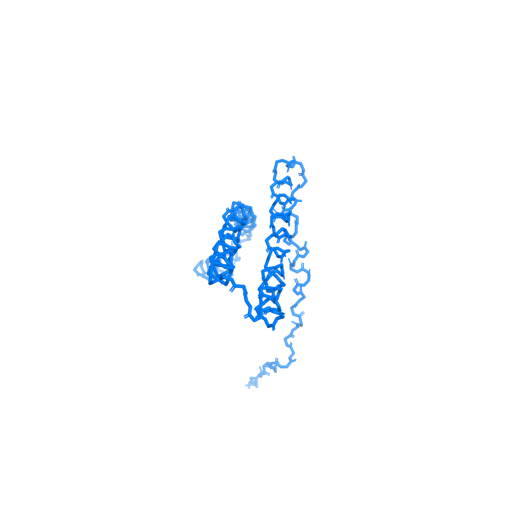 686 C CA . VAL A 1 90 ? 11.428 5.381 -12.259 1.00 87.88 90 VAL A CA 1
ATOM 687 C C . VAL A 1 90 ? 9.907 5.235 -12.267 1.00 87.88 90 VAL A C 1
ATOM 689 O O . VAL A 1 90 ? 9.264 5.439 -11.239 1.00 87.88 90 VAL A O 1
ATOM 692 N N . LEU A 1 91 ? 9.327 4.809 -13.391 1.00 79.56 91 LEU A N 1
ATOM 693 C CA . LEU A 1 91 ? 7.888 4.594 -13.511 1.00 79.56 91 LEU A CA 1
ATOM 694 C C . LEU A 1 91 ? 7.397 3.494 -12.560 1.00 79.56 91 LEU A C 1
ATOM 696 O O . LEU A 1 91 ? 6.386 3.674 -11.883 1.00 79.56 91 LEU A O 1
ATOM 700 N N . SER A 1 92 ? 8.129 2.382 -12.451 1.00 75.75 92 SER A N 1
ATOM 701 C CA . SER A 1 92 ? 7.798 1.318 -11.499 1.00 75.75 92 SER A CA 1
ATOM 702 C C . SER A 1 92 ? 7.835 1.811 -10.050 1.00 75.75 92 SER A C 1
ATOM 704 O O . SER A 1 92 ? 6.986 1.401 -9.258 1.00 75.75 92 SER A O 1
ATOM 706 N N . GLN A 1 93 ? 8.789 2.677 -9.689 1.00 83.12 93 GLN A N 1
ATOM 707 C CA . GLN A 1 93 ? 8.854 3.274 -8.350 1.00 83.12 93 GLN A CA 1
ATOM 708 C C . GLN A 1 93 ? 7.682 4.236 -8.113 1.00 83.12 93 GLN A C 1
ATOM 710 O O . GLN A 1 93 ? 6.995 4.119 -7.101 1.00 83.12 93 GLN A O 1
ATOM 715 N N . ALA A 1 94 ? 7.387 5.121 -9.069 1.00 83.12 94 ALA A N 1
ATOM 716 C CA . ALA A 1 94 ? 6.286 6.080 -8.972 1.00 83.12 94 ALA A CA 1
ATOM 717 C C . ALA A 1 94 ? 4.911 5.400 -8.833 1.00 83.12 94 ALA A C 1
ATOM 719 O O . ALA A 1 94 ? 4.077 5.834 -8.039 1.00 83.12 94 ALA A O 1
ATOM 720 N N . LEU A 1 95 ? 4.674 4.303 -9.560 1.00 76.19 95 LEU A N 1
ATOM 721 C CA . LEU A 1 95 ? 3.454 3.499 -9.417 1.00 76.19 95 LEU A CA 1
ATOM 722 C C . LEU A 1 95 ? 3.349 2.842 -8.032 1.00 76.19 95 LEU A C 1
ATOM 724 O O . LEU A 1 95 ? 2.246 2.717 -7.496 1.00 76.19 95 LEU A O 1
ATOM 728 N N . GLY A 1 96 ? 4.484 2.447 -7.446 1.00 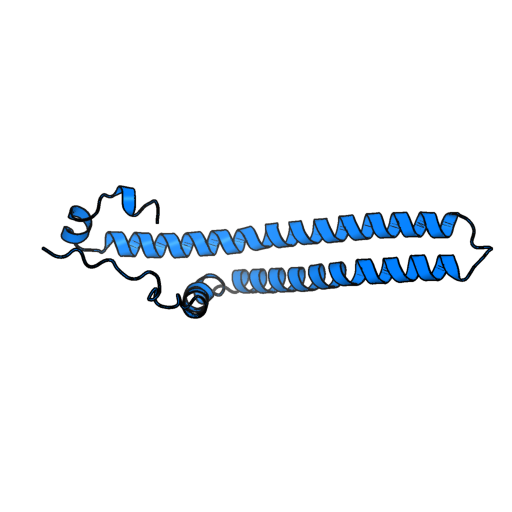77.88 96 GLY A N 1
ATOM 729 C CA . GLY A 1 96 ? 4.559 1.958 -6.069 1.00 77.88 96 GLY A CA 1
ATOM 730 C C . GLY A 1 96 ? 4.124 3.020 -5.059 1.00 77.88 96 GLY A C 1
ATOM 731 O O . GLY A 1 96 ? 3.205 2.777 -4.280 1.00 77.88 96 GLY A O 1
ATOM 732 N N . GLU A 1 97 ? 4.701 4.219 -5.146 1.00 85.75 97 GLU A N 1
ATOM 733 C CA . GLU A 1 97 ? 4.352 5.351 -4.274 1.00 85.75 97 GLU A CA 1
ATOM 734 C C . GLU A 1 97 ? 2.883 5.767 -4.426 1.00 85.75 97 GLU A C 1
ATOM 736 O O . GLU A 1 97 ? 2.186 6.018 -3.442 1.00 85.75 97 GLU A O 1
ATOM 741 N N . LEU A 1 98 ? 2.361 5.782 -5.657 1.00 79.50 98 LEU A N 1
ATOM 742 C CA . LEU A 1 98 ? 0.954 6.091 -5.909 1.00 79.50 98 LEU A CA 1
ATOM 743 C C . LEU A 1 98 ? 0.022 5.063 -5.252 1.00 79.50 98 LEU A C 1
ATOM 745 O O . LEU A 1 98 ? -0.978 5.437 -4.634 1.00 79.50 98 LEU A O 1
ATOM 749 N N . ARG A 1 99 ? 0.345 3.769 -5.357 1.00 75.25 99 ARG A N 1
ATOM 750 C CA . ARG A 1 99 ? -0.395 2.698 -4.677 1.00 75.25 99 ARG A CA 1
ATOM 751 C C . ARG A 1 99 ? -0.378 2.911 -3.163 1.00 75.25 99 ARG A C 1
ATOM 753 O O . ARG A 1 99 ? -1.434 2.802 -2.535 1.00 75.25 99 ARG A O 1
ATOM 760 N N . ASP A 1 100 ? 0.776 3.227 -2.587 1.00 79.69 100 ASP A N 1
ATOM 761 C CA . ASP A 1 100 ? 0.910 3.428 -1.145 1.00 79.69 100 ASP A CA 1
ATOM 762 C C . ASP A 1 100 ? 0.131 4.669 -0.680 1.00 79.69 100 ASP A C 1
ATOM 764 O O . ASP A 1 100 ? -0.614 4.599 0.302 1.00 79.69 100 ASP A O 1
ATOM 768 N N . ALA A 1 101 ? 0.158 5.762 -1.448 1.00 82.62 101 ALA A N 1
ATOM 769 C CA . ALA A 1 101 ? -0.644 6.960 -1.196 1.00 82.62 101 ALA A CA 1
ATOM 770 C C . ALA A 1 101 ? -2.160 6.687 -1.258 1.00 82.62 101 ALA A C 1
ATOM 772 O O . ALA A 1 101 ? -2.932 7.171 -0.420 1.00 82.62 101 ALA A O 1
ATOM 773 N N . VAL A 1 102 ? -2.611 5.880 -2.225 1.00 76.75 102 VAL A N 1
ATOM 774 C CA . VAL A 1 102 ? -4.016 5.454 -2.327 1.00 76.75 102 VAL A CA 1
ATOM 775 C C . VAL A 1 102 ? -4.401 4.567 -1.138 1.00 76.75 102 VAL A C 1
ATOM 777 O O . VAL A 1 102 ? -5.467 4.764 -0.541 1.00 76.75 102 VAL A O 1
ATOM 780 N N . PHE A 1 103 ? -3.534 3.627 -0.753 1.00 77.25 103 PHE A N 1
ATOM 781 C CA . PHE A 1 103 ? -3.773 2.719 0.368 1.00 77.25 103 PHE A CA 1
ATOM 782 C C . PHE A 1 103 ? -3.761 3.436 1.722 1.00 77.25 103 PHE A C 1
ATOM 784 O O . PHE A 1 103 ? -4.555 3.086 2.597 1.00 77.25 103 PHE A O 1
ATOM 791 N N . ALA A 1 104 ? -2.953 4.486 1.890 1.00 84.12 104 ALA A N 1
ATOM 792 C CA . ALA A 1 104 ? -2.867 5.252 3.131 1.00 84.12 104 ALA A CA 1
ATOM 793 C C . ALA A 1 104 ? -4.243 5.743 3.608 1.00 84.12 104 ALA A C 1
ATOM 795 O O . ALA A 1 104 ? -4.581 5.593 4.781 1.00 84.12 104 ALA A O 1
ATOM 796 N N . LYS A 1 105 ? -5.102 6.239 2.703 1.00 76.94 105 LYS A N 1
ATOM 797 C CA . LYS A 1 105 ? -6.473 6.663 3.057 1.00 76.94 105 LYS A CA 1
ATOM 798 C C . LYS A 1 105 ? -7.332 5.512 3.593 1.00 76.94 105 LYS A C 1
ATOM 800 O O . LYS A 1 105 ? -8.158 5.728 4.480 1.00 76.94 105 LYS A O 1
ATOM 805 N N . VAL A 1 106 ? -7.157 4.302 3.064 1.00 76.06 106 VAL A N 1
ATOM 806 C CA . VAL A 1 106 ? -7.870 3.098 3.520 1.00 76.06 106 VAL A CA 1
ATOM 807 C C . VAL A 1 106 ? -7.331 2.647 4.878 1.00 76.06 106 VAL A C 1
ATOM 809 O O . VAL A 1 106 ? -8.113 2.452 5.810 1.00 76.06 106 VAL A O 1
ATOM 812 N N . ALA A 1 107 ? -6.007 2.550 5.016 1.00 78.25 107 ALA A N 1
ATOM 813 C CA . ALA A 1 107 ? -5.344 2.138 6.249 1.00 78.25 107 ALA A CA 1
ATOM 814 C C . ALA A 1 107 ? -5.673 3.081 7.415 1.00 78.25 107 ALA A C 1
ATOM 816 O O . ALA A 1 107 ? -6.126 2.630 8.466 1.00 78.25 107 ALA A O 1
ATOM 817 N N . GLN A 1 108 ? -5.549 4.396 7.210 1.00 86.31 108 GLN A N 1
ATOM 818 C CA . GLN A 1 108 ? -5.868 5.405 8.226 1.00 86.31 108 GLN A CA 1
ATOM 819 C C . GLN A 1 108 ? -7.333 5.336 8.664 1.00 86.31 108 GLN A C 1
ATOM 821 O O . GLN A 1 108 ? -7.651 5.464 9.848 1.00 86.31 108 GLN A O 1
ATOM 826 N N . ARG A 1 109 ? -8.249 5.068 7.728 1.00 80.56 109 ARG A N 1
ATOM 827 C CA . ARG A 1 109 ? -9.658 4.868 8.062 1.00 80.56 109 ARG A CA 1
ATOM 828 C C . ARG A 1 109 ? -9.869 3.627 8.930 1.00 80.56 109 ARG A C 1
ATOM 830 O O . ARG A 1 109 ? -10.605 3.717 9.915 1.00 80.56 109 ARG A O 1
ATOM 837 N N . ALA A 1 110 ? -9.257 2.500 8.570 1.00 75.31 110 ALA A N 1
ATOM 838 C CA . ALA A 1 110 ? -9.358 1.259 9.332 1.00 75.31 110 ALA A CA 1
ATOM 839 C C . ALA A 1 110 ? -8.793 1.436 10.752 1.00 75.31 110 ALA A C 1
ATOM 841 O O . ALA A 1 110 ? -9.478 1.110 11.721 1.00 75.31 110 ALA A O 1
ATOM 842 N N . ILE A 1 111 ? -7.613 2.058 10.878 1.00 86.00 111 ILE A N 1
ATOM 843 C CA . ILE A 1 111 ? 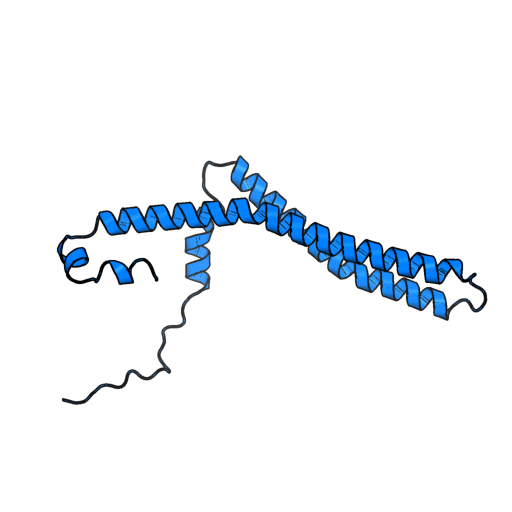-6.986 2.404 12.163 1.00 86.00 111 ILE A CA 1
ATOM 844 C C . ILE A 1 111 ? -7.926 3.273 13.001 1.00 86.00 111 ILE A C 1
ATOM 846 O O . ILE A 1 111 ? -8.196 2.955 14.158 1.00 86.00 111 ILE A O 1
ATOM 850 N N . ARG A 1 112 ? -8.500 4.332 12.414 1.00 87.50 112 ARG A N 1
ATOM 851 C CA . ARG A 1 112 ? -9.445 5.216 13.109 1.00 87.50 112 ARG A CA 1
ATOM 852 C C . ARG A 1 112 ? -10.673 4.463 13.620 1.00 87.50 112 ARG A C 1
ATOM 854 O O . ARG A 1 112 ? -11.099 4.691 14.748 1.00 87.50 112 ARG A O 1
ATOM 861 N N . GLN A 1 113 ? -11.267 3.580 12.817 1.00 82.94 113 GLN A N 1
ATOM 862 C CA . GLN A 1 113 ? -12.445 2.815 13.243 1.00 82.94 113 GLN A CA 1
ATOM 863 C C . GLN A 1 113 ? -12.116 1.799 14.340 1.00 82.94 113 GLN A C 1
ATOM 865 O O . GLN A 1 113 ? -12.869 1.698 15.311 1.00 82.94 113 GLN A O 1
ATOM 870 N N . ALA A 1 114 ? -10.997 1.086 14.208 1.00 84.31 114 ALA A N 1
ATOM 871 C CA . ALA A 1 114 ? -10.518 0.162 15.226 1.00 84.31 114 ALA A CA 1
ATOM 872 C C . ALA A 1 114 ? -10.253 0.901 16.548 1.00 84.31 114 ALA A C 1
ATOM 874 O O . ALA A 1 114 ? -10.806 0.525 17.580 1.00 84.31 114 ALA A O 1
ATOM 875 N N . GLY A 1 115 ? -9.522 2.019 16.494 1.00 86.62 115 GLY A N 1
ATOM 876 C CA . GLY A 1 115 ? -9.242 2.873 17.648 1.00 86.62 115 GLY A CA 1
ATOM 877 C C . GLY A 1 115 ? -10.511 3.403 18.316 1.00 86.62 115 GLY A C 1
ATOM 878 O O . GLY A 1 115 ? -10.659 3.281 19.528 1.00 86.62 115 GLY A O 1
ATOM 879 N N . LEU A 1 116 ? -11.482 3.905 17.543 1.00 89.94 116 LEU A N 1
ATOM 880 C CA . LEU A 1 116 ? -12.767 4.364 18.086 1.00 89.94 116 LEU A CA 1
ATOM 881 C C . LEU A 1 116 ? -13.557 3.240 18.762 1.00 89.94 116 LEU A C 1
ATOM 883 O O . LEU A 1 116 ? -14.203 3.471 19.784 1.00 89.94 116 LEU A O 1
ATOM 887 N N . LYS A 1 117 ? -13.537 2.024 18.209 1.00 85.62 117 LYS A N 1
ATOM 888 C CA . LYS A 1 117 ? -14.215 0.879 18.825 1.00 85.62 117 LYS A CA 1
ATOM 889 C C . LYS A 1 117 ? -13.550 0.492 20.143 1.00 85.62 117 LYS A C 1
ATOM 891 O O . LYS A 1 117 ? -14.261 0.313 21.130 1.00 85.62 117 LYS A O 1
ATOM 896 N N . THR A 1 118 ? -12.220 0.426 20.170 1.00 88.12 118 THR A N 1
ATOM 897 C CA . THR A 1 118 ? -11.449 0.163 21.390 1.00 88.12 118 THR A CA 1
ATOM 898 C C . THR A 1 118 ? -11.702 1.244 22.434 1.00 88.12 118 THR A C 1
ATOM 900 O O . THR A 1 118 ? -12.040 0.924 23.566 1.00 88.12 118 THR A O 1
ATOM 903 N N . PHE A 1 119 ? -11.660 2.519 22.048 1.00 87.69 119 PHE A N 1
ATOM 904 C CA . PHE A 1 119 ? -11.930 3.647 22.938 1.00 87.69 119 PHE A CA 1
ATOM 905 C C . PHE A 1 119 ? -13.322 3.563 23.580 1.00 87.69 119 PHE A C 1
ATOM 907 O O . PHE A 1 119 ? -13.452 3.636 24.801 1.00 87.69 119 PHE A O 1
ATOM 914 N N . ARG A 1 120 ? -14.367 3.326 22.774 1.00 89.31 120 ARG A N 1
ATOM 915 C CA . ARG A 1 120 ? -15.738 3.154 23.286 1.00 89.31 120 ARG A CA 1
ATOM 916 C C . ARG A 1 120 ? -15.877 1.932 24.187 1.00 89.31 120 ARG A C 1
ATOM 918 O O . ARG A 1 120 ? -16.647 1.974 25.139 1.00 89.31 120 ARG A O 1
ATOM 925 N N . HIS A 1 121 ? -15.183 0.841 23.873 1.00 87.94 121 HIS A N 1
ATOM 926 C CA . HIS A 1 121 ? -15.192 -0.352 24.713 1.00 87.94 121 HIS A CA 1
ATOM 927 C C . HIS A 1 121 ? -14.532 -0.075 26.066 1.00 87.94 121 HIS A C 1
ATOM 929 O O . HIS A 1 121 ? -15.113 -0.400 27.096 1.00 87.94 121 HIS A O 1
ATOM 935 N N . LEU A 1 122 ? -13.384 0.608 26.060 1.00 88.00 122 LEU A N 1
ATOM 936 C CA . LEU A 1 122 ? -12.685 1.011 27.274 1.00 88.00 122 LEU A CA 1
ATOM 937 C C . LEU A 1 122 ? -13.559 1.907 28.154 1.00 88.00 122 LEU A C 1
ATOM 939 O O . LEU A 1 122 ? -13.716 1.618 29.330 1.00 88.00 122 LEU A O 1
ATOM 943 N N . HIS A 1 123 ? -14.222 2.914 27.579 1.00 87.12 123 HIS A N 1
ATOM 944 C CA . HIS A 1 123 ? -15.138 3.794 28.322 1.00 87.12 123 HIS A CA 1
ATOM 945 C C . HIS A 1 123 ? -16.354 3.078 28.928 1.00 87.12 123 HIS A C 1
ATOM 947 O O . HIS A 1 123 ? -16.984 3.607 29.837 1.00 87.12 123 HIS A O 1
ATOM 953 N N . ARG A 1 124 ? -16.708 1.890 28.427 1.00 88.50 124 ARG A N 1
ATOM 954 C CA . ARG A 1 124 ? -17.821 1.080 28.943 1.00 88.50 124 ARG A CA 1
ATOM 955 C C . ARG A 1 124 ? -17.393 0.068 30.009 1.00 88.50 124 ARG A C 1
ATOM 957 O O . ARG A 1 124 ? -18.252 -0.633 30.539 1.00 88.50 124 ARG A O 1
ATOM 964 N N . LEU A 1 125 ? -16.099 -0.045 30.311 1.00 88.81 125 LEU A N 1
ATOM 965 C CA . LEU A 1 125 ? -15.606 -0.926 31.369 1.00 88.81 125 LEU A CA 1
ATOM 966 C C . LEU A 1 125 ? -15.903 -0.358 32.760 1.00 88.81 125 LEU A C 1
ATOM 968 O O . LEU A 1 125 ? -16.115 0.839 32.942 1.00 88.81 125 LEU A O 1
ATOM 972 N N . SER A 1 126 ? -15.902 -1.239 33.759 1.00 89.06 126 SER A N 1
ATOM 973 C CA . SER A 1 126 ? -16.219 -0.880 35.141 1.00 89.06 126 SER A CA 1
ATOM 974 C C . SER A 1 126 ? -15.222 0.122 35.734 1.00 89.06 126 SER A C 1
ATOM 976 O O . SER A 1 126 ? -14.053 0.185 35.345 1.00 89.06 126 SER A O 1
ATOM 978 N N . LEU A 1 127 ? -15.661 0.881 36.740 1.00 85.81 127 LEU A N 1
ATOM 979 C CA . LEU A 1 127 ? -14.792 1.800 37.480 1.00 85.81 127 LEU A CA 1
ATOM 980 C C . LEU A 1 127 ? -13.592 1.068 38.105 1.00 85.81 127 LEU A C 1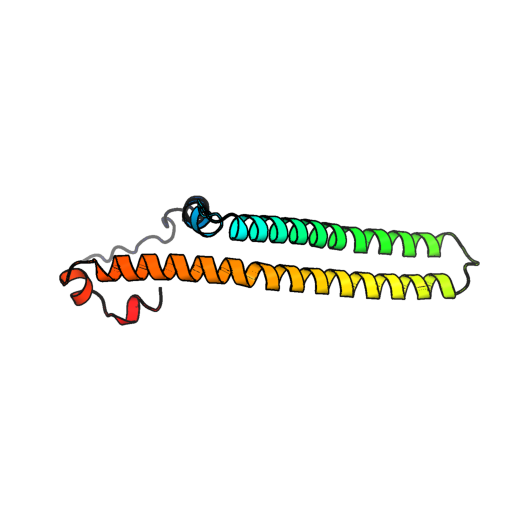
ATOM 982 O O . LEU A 1 127 ? -12.480 1.582 38.089 1.00 85.81 127 LEU A O 1
ATOM 986 N N . ARG A 1 128 ? -13.786 -0.176 38.563 1.00 86.50 128 ARG A N 1
ATOM 987 C CA . ARG A 1 128 ? -12.705 -1.029 39.081 1.00 86.50 128 ARG A CA 1
ATOM 988 C C . ARG A 1 128 ? -11.604 -1.271 38.045 1.00 86.50 128 ARG A C 1
ATOM 990 O O . ARG A 1 128 ? -10.434 -1.168 38.386 1.00 86.50 128 ARG A O 1
ATOM 997 N N . PHE A 1 129 ? -11.962 -1.519 36.782 1.00 83.56 129 PHE A N 1
ATOM 998 C CA . PHE A 1 129 ? -10.983 -1.638 35.695 1.00 83.56 129 PHE A CA 1
ATOM 999 C C . PHE A 1 129 ? -10.178 -0.344 35.503 1.00 83.56 129 PHE A C 1
ATOM 1001 O O . PHE A 1 129 ? -8.970 -0.400 35.283 1.00 83.56 129 PHE A O 1
ATOM 1008 N N . HIS A 1 130 ? -10.833 0.812 35.623 1.00 85.00 130 HIS A N 1
ATOM 1009 C CA . HIS A 1 130 ? -10.188 2.119 35.485 1.00 85.00 130 HIS A CA 1
ATOM 1010 C C . HIS A 1 130 ? -9.301 2.492 36.684 1.00 85.00 130 HIS A C 1
ATOM 1012 O O . HIS A 1 130 ? -8.323 3.209 36.500 1.00 85.00 130 HIS A O 1
ATOM 1018 N N . LEU A 1 131 ? -9.609 2.000 37.889 1.00 84.62 131 LEU A N 1
ATOM 1019 C CA . LEU A 1 131 ? -8.817 2.236 39.102 1.00 84.62 131 LEU A CA 1
ATOM 1020 C C . LEU A 1 131 ? -7.606 1.289 39.221 1.00 84.62 131 LEU A C 1
ATOM 1022 O O . LEU A 1 131 ? -6.555 1.713 39.694 1.00 84.62 131 LEU A O 1
ATOM 1026 N N . ASP A 1 132 ? -7.717 0.039 38.749 1.00 82.25 132 ASP A N 1
ATOM 1027 C CA . ASP A 1 132 ? -6.626 -0.958 38.790 1.00 82.25 132 ASP A CA 1
ATOM 1028 C C . ASP A 1 132 ? -5.549 -0.744 37.706 1.00 82.25 132 ASP A C 1
ATOM 1030 O O . ASP A 1 132 ? -4.432 -1.259 37.815 1.00 82.25 132 ASP A O 1
ATOM 1034 N N . ARG A 1 133 ? -5.854 -0.021 36.619 1.00 70.31 133 ARG A N 1
ATOM 1035 C CA . ARG A 1 133 ? -4.914 0.234 35.512 1.00 70.31 133 ARG A CA 1
ATOM 1036 C C . ARG A 1 133 ? -4.459 1.692 35.513 1.00 70.31 133 ARG A C 1
ATOM 1038 O O . ARG A 1 133 ? -5.269 2.602 35.398 1.00 70.31 133 ARG A O 1
ATOM 1045 N N . LYS A 1 134 ? -3.139 1.930 35.510 1.00 69.88 134 LYS A N 1
ATOM 1046 C CA . LYS A 1 134 ? -2.586 3.268 35.235 1.00 69.88 134 LYS A CA 1
ATOM 1047 C C . LYS A 1 134 ? -3.048 3.709 33.841 1.00 69.88 134 LYS A C 1
ATOM 1049 O O . LYS A 1 134 ? -2.697 3.072 32.848 1.00 69.88 134 LYS A O 1
ATOM 1054 N N . THR A 1 135 ? -3.797 4.805 33.760 1.00 64.62 135 THR A N 1
ATOM 1055 C CA . THR A 1 135 ? -4.380 5.370 32.525 1.00 64.62 135 THR A CA 1
ATOM 1056 C C . THR A 1 135 ? -3.355 5.570 31.393 1.00 64.62 135 THR A C 1
ATOM 1058 O O . THR A 1 135 ? -3.699 5.454 30.219 1.00 64.62 135 THR A O 1
ATOM 1061 N N . GLY A 1 136 ? -2.068 5.747 31.721 1.00 66.69 136 GLY A N 1
ATOM 1062 C CA . GLY A 1 136 ? -0.961 5.844 30.757 1.00 66.69 136 GLY A CA 1
ATOM 1063 C C . GLY A 1 136 ? -0.428 4.523 30.169 1.00 66.69 136 GLY A C 1
ATOM 1064 O O . GLY A 1 136 ? 0.429 4.570 29.286 1.00 66.69 136 GLY A O 1
ATOM 1065 N N . GLY A 1 137 ? -0.881 3.357 30.645 1.00 62.53 137 GLY A N 1
ATOM 1066 C CA . GLY A 1 137 ? -0.527 2.043 30.080 1.00 62.53 137 GLY A CA 1
ATOM 1067 C C . GLY A 1 137 ? -1.429 1.617 28.918 1.00 62.53 137 GLY A C 1
ATOM 1068 O O . GLY A 1 137 ? -1.001 0.871 28.048 1.00 62.53 137 GLY A O 1
ATOM 1069 N N . VAL A 1 138 ? -2.658 2.139 28.869 1.00 60.53 138 VAL A N 1
ATOM 1070 C CA . VAL A 1 138 ? -3.669 1.791 27.854 1.00 60.53 138 VAL A CA 1
ATOM 1071 C C . VAL A 1 138 ? -3.503 2.615 26.567 1.00 60.53 138 VAL A C 1
ATOM 1073 O O . VAL A 1 138 ? -3.937 2.194 25.506 1.00 60.53 138 VAL A O 1
ATOM 1076 N N . SER A 1 139 ? -2.826 3.767 26.637 1.00 60.38 139 SER A N 1
ATOM 1077 C CA . SER A 1 139 ? -2.527 4.624 25.475 1.00 60.38 139 SER A CA 1
ATOM 1078 C C . SER A 1 139 ? -1.279 4.197 24.684 1.00 60.38 139 SER A C 1
ATOM 1080 O O . SER A 1 139 ? -1.001 4.790 23.644 1.00 60.38 139 SER A O 1
ATOM 1082 N N . ARG A 1 140 ? -0.490 3.243 25.196 1.00 52.88 140 ARG A N 1
ATOM 1083 C CA . ARG A 1 140 ? 0.810 2.826 24.631 1.00 52.88 140 ARG A CA 1
ATOM 1084 C C . ARG A 1 140 ? 0.860 1.367 24.161 1.00 52.88 140 ARG A C 1
ATOM 1086 O O . ARG A 1 140 ? 1.907 0.951 23.674 1.00 52.88 140 ARG A O 1
ATOM 1093 N N . ALA A 1 141 ? -0.224 0.614 24.333 1.00 47.22 141 ALA A N 1
ATOM 1094 C CA . ALA A 1 141 ? -0.368 -0.765 23.862 1.00 47.22 141 ALA A CA 1
ATOM 1095 C C . ALA A 1 141 ? -1.216 -0.800 22.587 1.00 47.22 141 ALA A C 1
ATOM 1097 O O . ALA A 1 141 ? -0.918 -1.650 21.721 1.00 47.22 141 ALA A O 1
#

Secondary structure (DSSP, 8-state):
-------GGG-----HHHHHHHHHHHHS-TT-HHHHHHHHHHHHHHHHHHHHHHHHHHHHHHHHHHHHS-TT--THHHHHHHHHHHHHHHHHHHHHHHHHHHHHHHHHHHHHHHHHHHHHHHHTS-HHHHHHS-HHHHT--

Foldseek 3Di:
DDPPDDDPVPDPPPPVVVVCVVLVCLQPPPPCPVSVVLSVVLVVLVVVLVVLVVVLVVLVVVLVVVVVPDPDPDPVSNV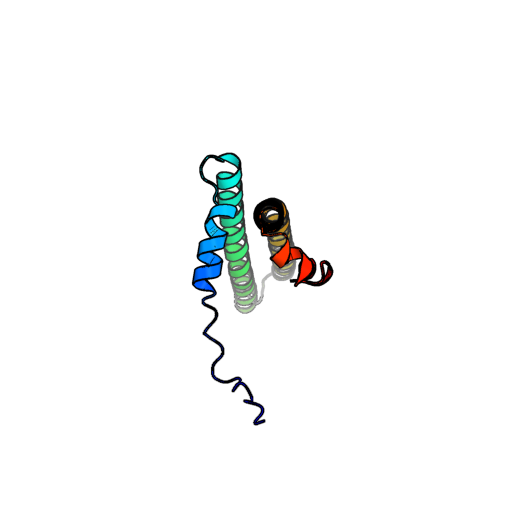VSVVVSVVSVVVSVVSVVVSVVSCVVSVVSSVVVVVVVVVVVVVPDDVVVVVVDDPVVSVPD

pLDDT: mean 75.07, std 10.34, range [47.06, 89.94]

Sequence (141 aa):
MRRDHADPANSPRRNDWQTIKTLAPYLWPAGETALRMRVVLAVLFLAAAKGASVAVPYIYKQTIDALDVKQGALIAVPVMALIAYGVARVLSQALGELRDAVFAKVAQRAIRQAGLKTFRHLHRLSLRFHLDRKTGGVSRA

Radius of gyration: 26.13 Å; chains: 1; bounding box: 51×29×84 Å